Protein AF-A0A1B8AU16-F1 (afdb_monomer_lite)

Sequence (180 aa):
MPPRALPRAVILRHPEFADLFSQSRLRWPGLTEEQTTIVMNYLEEDVYRPERPIVASTSHRQRQELHDAIILHYQGLLHRLPGLRGFCRMEIVNAAVTMPLLTFLWCVNSYVEWVEINNHWFGPILYHRIRMEEPYAVPADIQEFQSIEFLRHYSLVVAVAGILCLAFDDNSHDAGESLD

pLDDT: mean 74.15, std 17.34, range [34.53, 96.25]

Foldseek 3Di:
DPPDQQPVVLCVVVVVQVVQDDPNARNDPPDDSLLSVQVSCCSRPVDRDSDDPDDPDPLVVLLVLLVSLLSQLVVCVVVVPVSSVVVSVVSLLVSLLQPQPVSNCVSCVVPVVSCVVCVVPVVVSNLCCLVVVRVNHNVVNCVVCVVPPCPVCPVVVNVVSVVVSVVVVVVVVVVVPPDD

Secondary structure (DSSP, 8-state):
-----HHHHHHHH-GGGGGGEETTEE--TT--HHHHHHHHHHHHHS---------S-HHHHHHHHHHHHHHHHHHHHHTT-HHHHHHHHHHHHHHHHHS-HHHHHHHHHTTHHHHHHHHHHHHHHHHHHHHHT-TTTHHHHHHHHHTTT-HHHHHHHHHHHHHHHHHHHHHHHHTTS---

Structure (mmCIF, N/CA/C/O backbone):
data_AF-A0A1B8AU16-F1
#
_entry.id   AF-A0A1B8AU16-F1
#
loop_
_atom_site.group_PDB
_atom_site.id
_atom_site.type_symbol
_atom_site.label_atom_id
_atom_site.label_alt_id
_atom_site.label_comp_id
_atom_site.label_asym_id
_atom_site.label_entity_id
_atom_site.label_seq_id
_atom_site.pdbx_PDB_ins_code
_atom_site.Cartn_x
_atom_site.Cartn_y
_atom_site.Cartn_z
_atom_site.occupancy
_atom_site.B_iso_or_equiv
_atom_site.auth_seq_id
_atom_site.auth_comp_id
_atom_site.auth_asym_id
_atom_site.auth_atom_id
_atom_site.pdbx_PDB_model_num
ATOM 1 N N . MET A 1 1 ? -22.225 23.192 7.150 1.00 37.06 1 MET A N 1
ATOM 2 C CA . MET A 1 1 ? -22.355 21.727 7.309 1.00 37.06 1 MET A CA 1
ATOM 3 C C . MET A 1 1 ? -22.230 21.401 8.787 1.00 37.06 1 MET A C 1
ATOM 5 O O . MET A 1 1 ? -21.302 21.922 9.395 1.00 37.06 1 MET A O 1
ATOM 9 N N . PRO A 1 2 ? -23.155 20.636 9.389 1.00 34.53 2 PRO A N 1
ATOM 10 C CA . PRO A 1 2 ? -23.004 20.227 10.779 1.00 34.53 2 PRO A CA 1
ATOM 11 C C . PRO A 1 2 ? -21.822 19.243 10.903 1.00 34.53 2 PRO A C 1
ATOM 13 O O . PRO A 1 2 ? -21.544 18.513 9.948 1.00 34.53 2 PRO A O 1
ATOM 16 N N . PRO A 1 3 ? -21.103 19.229 12.038 1.00 41.72 3 PRO A N 1
ATOM 17 C CA . PRO A 1 3 ? -19.962 18.345 12.243 1.00 41.72 3 PRO A CA 1
ATOM 18 C C . PRO A 1 3 ? -20.423 16.882 12.252 1.00 41.72 3 PRO A C 1
ATOM 20 O O . PRO A 1 3 ? -21.359 16.504 12.957 1.00 41.72 3 PRO A O 1
ATOM 23 N N . ARG A 1 4 ? -19.776 16.071 11.416 1.00 51.62 4 ARG A N 1
ATOM 24 C CA . ARG A 1 4 ? -20.077 14.657 11.171 1.00 51.62 4 ARG A CA 1
ATOM 25 C C . ARG A 1 4 ? -19.871 13.873 12.488 1.00 51.62 4 ARG A C 1
ATOM 27 O O . ARG A 1 4 ? -18.761 13.805 13.008 1.00 51.62 4 ARG A O 1
ATOM 34 N N . ALA A 1 5 ? -20.947 13.326 13.064 1.00 57.72 5 ALA A N 1
ATOM 35 C CA . ALA A 1 5 ? -20.972 12.624 14.360 1.00 57.72 5 ALA A CA 1
ATOM 36 C C . ALA A 1 5 ? -20.415 11.183 14.282 1.00 57.72 5 ALA A C 1
ATOM 38 O O . ALA A 1 5 ? -21.067 10.218 14.675 1.00 57.72 5 ALA A O 1
ATOM 39 N N . LEU A 1 6 ? -19.220 11.033 13.719 1.00 61.25 6 LEU A N 1
ATOM 40 C CA . LEU A 1 6 ? -18.712 9.773 13.171 1.00 61.25 6 LEU A CA 1
ATOM 41 C C . LEU A 1 6 ? -18.099 8.749 14.156 1.00 61.25 6 LEU A C 1
ATOM 43 O O . LEU A 1 6 ? -18.329 7.554 13.976 1.00 61.25 6 LEU A O 1
ATOM 47 N N . PRO A 1 7 ? -17.419 9.131 15.249 1.00 70.50 7 PRO A N 1
ATOM 48 C CA . PRO A 1 7 ? -16.684 8.162 16.075 1.00 70.50 7 PRO A CA 1
ATOM 49 C C . PRO A 1 7 ? -17.567 7.144 16.799 1.00 70.50 7 PRO A C 1
ATOM 51 O O . PRO A 1 7 ? -17.223 5.972 16.894 1.00 70.50 7 PRO A O 1
ATOM 54 N N . ARG A 1 8 ? -18.743 7.561 17.291 1.00 72.88 8 ARG A N 1
ATOM 55 C CA . ARG A 1 8 ? -19.632 6.662 18.049 1.00 72.88 8 ARG A CA 1
ATOM 56 C C . ARG A 1 8 ? -20.203 5.538 17.188 1.00 72.88 8 ARG A C 1
ATOM 58 O O . ARG A 1 8 ? -20.319 4.419 17.670 1.00 72.88 8 ARG A O 1
ATOM 65 N N . ALA A 1 9 ? -20.561 5.826 15.938 1.00 79.94 9 ALA A N 1
ATOM 66 C CA . ALA A 1 9 ? -21.116 4.819 15.038 1.00 79.94 9 ALA A CA 1
ATOM 67 C C . ALA A 1 9 ? -20.068 3.767 14.649 1.00 79.94 9 ALA A C 1
ATOM 69 O O . ALA A 1 9 ? -20.413 2.593 14.547 1.00 79.94 9 ALA A O 1
ATOM 70 N N . VAL A 1 10 ? -18.807 4.177 14.478 1.00 82.69 10 VAL A N 1
ATOM 71 C CA . VAL A 1 10 ? -17.690 3.261 14.213 1.00 82.69 10 VAL A CA 1
ATOM 72 C C . VAL A 1 10 ? -17.411 2.382 15.427 1.00 82.69 10 VAL A C 1
ATOM 74 O O . VAL A 1 10 ? -17.364 1.170 15.276 1.00 82.69 10 VAL A O 1
ATOM 77 N N . ILE A 1 11 ? -17.336 2.956 16.634 1.00 83.75 11 ILE A N 1
ATOM 78 C CA . ILE A 1 11 ? -17.113 2.188 17.875 1.00 83.75 11 ILE A CA 1
ATOM 79 C C . ILE A 1 11 ? -18.215 1.145 18.102 1.00 83.75 11 ILE A C 1
ATOM 81 O O . ILE A 1 11 ? -17.931 0.040 18.546 1.00 83.75 11 ILE A O 1
ATOM 85 N N . LEU A 1 12 ? -19.475 1.463 17.787 1.00 83.81 12 LEU A N 1
ATOM 86 C CA . LEU A 1 12 ? -20.570 0.493 17.912 1.00 83.81 12 LEU A CA 1
ATOM 87 C C . LEU A 1 12 ? -20.428 -0.698 16.952 1.00 83.81 12 LEU A C 1
ATOM 89 O O . LEU A 1 12 ? -20.877 -1.790 17.288 1.00 83.81 12 LEU A O 1
ATOM 93 N N . ARG A 1 13 ? -19.837 -0.492 15.769 1.00 84.81 13 ARG A N 1
ATOM 94 C CA . ARG A 1 13 ? -19.585 -1.557 14.783 1.00 84.81 13 ARG A CA 1
ATOM 95 C C . ARG A 1 13 ? -18.276 -2.303 15.043 1.00 84.81 13 ARG A C 1
ATOM 97 O O . ARG A 1 13 ? -18.204 -3.490 14.752 1.00 84.81 13 ARG A O 1
ATOM 104 N N . HIS A 1 14 ? -17.289 -1.604 15.595 1.00 85.69 14 HIS A N 1
ATOM 105 C CA . HIS A 1 14 ? -15.932 -2.080 15.851 1.00 85.69 14 HIS A CA 1
ATOM 106 C C . HIS A 1 14 ? -15.515 -1.787 17.301 1.00 85.69 14 HIS A C 1
ATOM 108 O O . HIS A 1 14 ? -14.647 -0.936 17.546 1.00 85.69 14 HIS A O 1
ATOM 114 N N . PRO A 1 15 ? -16.156 -2.434 18.291 1.00 86.06 15 PRO A N 1
ATOM 115 C CA . PRO A 1 15 ? -15.871 -2.194 19.704 1.00 86.06 15 PRO A CA 1
ATOM 116 C C . PRO A 1 15 ? -14.420 -2.522 20.079 1.00 86.06 15 PRO A C 1
ATOM 118 O O . PRO A 1 15 ? -13.882 -1.926 21.008 1.00 86.06 15 PRO A O 1
ATOM 121 N N . GLU A 1 16 ? -13.761 -3.411 19.335 1.00 88.25 16 GLU A N 1
ATOM 122 C CA . GLU A 1 16 ? -12.352 -3.773 19.497 1.00 88.25 16 GLU A CA 1
ATOM 123 C C . GLU A 1 16 ? -11.381 -2.596 19.320 1.00 88.25 16 GLU A C 1
ATOM 125 O O . GLU A 1 16 ? -10.260 -2.649 19.822 1.00 88.25 16 GLU A O 1
ATOM 130 N N . PHE A 1 17 ? -11.801 -1.520 18.648 1.00 88.44 17 PHE A N 1
ATOM 131 C CA . PHE A 1 17 ? -10.987 -0.319 18.456 1.00 88.44 17 PHE A CA 1
ATOM 132 C C . PHE A 1 17 ? -11.400 0.838 19.366 1.00 88.44 17 PHE A C 1
ATOM 134 O O . PHE A 1 17 ? -10.869 1.934 19.207 1.00 88.44 17 PHE A O 1
ATOM 141 N N . ALA A 1 18 ? -12.318 0.630 20.318 1.00 85.38 18 ALA A N 1
ATOM 142 C CA . ALA A 1 18 ? -12.842 1.693 21.178 1.00 85.38 18 ALA A CA 1
ATOM 143 C C . ALA A 1 18 ? -11.734 2.500 21.879 1.00 85.38 18 ALA A C 1
ATOM 145 O O . ALA A 1 18 ? -11.802 3.728 21.909 1.00 85.38 18 ALA A O 1
ATOM 146 N N . ASP A 1 19 ? -10.685 1.825 22.353 1.00 87.56 19 ASP A N 1
ATOM 147 C CA . ASP A 1 19 ? -9.558 2.450 23.059 1.00 87.56 19 ASP A CA 1
ATOM 148 C C . ASP A 1 19 ? -8.689 3.339 22.155 1.00 87.56 19 ASP A C 1
ATOM 150 O O . ASP A 1 19 ? -7.974 4.220 22.636 1.00 87.56 19 ASP A O 1
ATOM 154 N N . LEU A 1 20 ? -8.775 3.153 20.835 1.00 87.06 20 LEU A N 1
ATOM 155 C CA . LEU A 1 20 ? -8.097 3.998 19.854 1.00 87.06 20 LEU A CA 1
ATOM 156 C C . LEU A 1 20 ? -8.856 5.309 19.613 1.00 87.06 20 LEU A C 1
ATOM 158 O O . LEU A 1 20 ? -8.306 6.236 19.021 1.00 87.06 20 LEU A O 1
ATOM 162 N N . PHE A 1 21 ? -10.104 5.431 20.072 1.00 84.38 21 PHE A N 1
ATOM 163 C CA . PHE A 1 21 ? -10.887 6.652 19.918 1.00 84.38 21 PHE A CA 1
ATOM 164 C C . PHE A 1 21 ? -10.754 7.562 21.137 1.00 84.38 21 PHE A C 1
ATOM 166 O O . PHE A 1 21 ? -11.224 7.269 22.232 1.00 84.38 21 PHE A O 1
ATOM 173 N N . SER A 1 22 ? -10.188 8.749 20.923 1.00 81.06 22 SER A N 1
ATOM 174 C CA . SER A 1 22 ? -10.081 9.788 21.947 1.00 81.06 22 SER A CA 1
ATOM 175 C C . SER A 1 22 ? -10.524 11.130 21.385 1.00 81.06 22 SER A C 1
ATOM 177 O O . SER A 1 22 ? -10.128 11.514 20.285 1.00 81.06 22 SER A O 1
ATOM 179 N N . GLN A 1 23 ? -11.358 11.855 22.138 1.00 77.38 23 GLN A N 1
ATOM 180 C CA 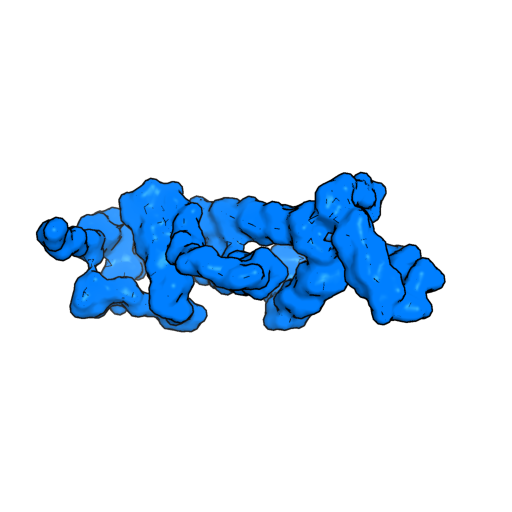. GLN A 1 23 ? -11.849 13.189 21.759 1.00 77.38 23 GLN A CA 1
ATOM 181 C C . GLN A 1 23 ? -12.471 13.226 20.352 1.00 77.38 23 GLN A C 1
ATOM 183 O O . GLN A 1 23 ? -12.238 14.153 19.578 1.00 77.38 23 GLN A O 1
ATOM 188 N N . SER A 1 24 ? -13.259 12.202 20.012 1.00 72.38 24 SER A N 1
ATOM 189 C CA . SER A 1 24 ? -13.898 12.074 18.699 1.00 72.38 24 SER A CA 1
ATOM 190 C C . SER A 1 24 ? -12.925 11.949 17.515 1.00 72.38 24 SER A C 1
ATOM 192 O O . SER A 1 24 ? -13.284 12.275 16.386 1.00 72.38 24 SE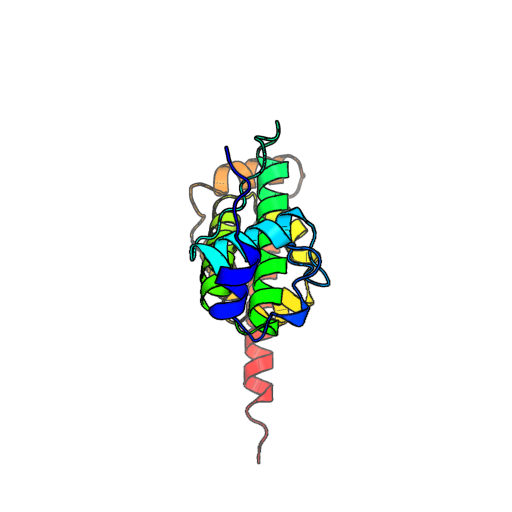R A O 1
ATOM 194 N N . ARG A 1 25 ? -11.702 11.468 17.752 1.00 75.94 25 ARG A N 1
ATOM 195 C CA . ARG A 1 25 ? -10.714 11.160 16.713 1.00 75.94 25 ARG A CA 1
ATOM 196 C C . ARG A 1 25 ? -10.179 9.753 16.915 1.00 75.94 25 ARG A C 1
ATOM 198 O O . ARG A 1 25 ? -9.965 9.342 18.055 1.00 75.94 25 ARG A O 1
ATOM 205 N N . LEU A 1 26 ? -9.936 9.047 15.817 1.00 82.44 26 LEU A N 1
ATOM 206 C CA . LEU A 1 26 ? -9.132 7.835 15.853 1.00 82.44 26 LEU A CA 1
ATOM 207 C C . LEU A 1 26 ? -7.672 8.238 16.052 1.00 82.44 26 LEU A C 1
ATOM 209 O O . LEU A 1 26 ? -7.168 9.132 15.378 1.00 82.44 26 LEU A O 1
ATOM 213 N N . ARG A 1 27 ? -7.013 7.617 17.021 1.00 85.81 27 ARG A N 1
ATOM 214 C CA . ARG A 1 27 ? -5.585 7.739 17.293 1.00 85.81 27 ARG A CA 1
ATOM 215 C C . ARG A 1 27 ? -4.990 6.354 17.132 1.00 85.81 27 ARG A C 1
ATOM 217 O O . ARG A 1 27 ? -5.003 5.563 18.069 1.00 85.81 27 ARG A O 1
ATOM 224 N N . TRP A 1 28 ? -4.512 6.061 15.929 1.00 88.75 28 TRP A N 1
ATOM 225 C CA . TRP A 1 28 ? -3.930 4.766 15.608 1.00 88.75 28 TRP A CA 1
ATOM 226 C C . TRP A 1 28 ? -2.406 4.822 15.776 1.00 88.75 28 TRP A C 1
ATOM 228 O O . TRP A 1 28 ? -1.743 5.557 15.038 1.00 88.75 28 TRP A O 1
ATOM 238 N N . PRO A 1 29 ? -1.820 4.102 16.749 1.00 87.00 29 PRO A N 1
ATOM 239 C CA . PRO A 1 29 ? -0.378 4.117 16.957 1.00 87.00 29 PRO A CA 1
ATOM 240 C C . PRO A 1 29 ? 0.377 3.687 15.695 1.00 87.00 29 PRO A C 1
ATOM 242 O O . PRO A 1 29 ? 0.040 2.685 15.070 1.00 87.00 29 PRO A O 1
ATOM 245 N N . GLY A 1 30 ? 1.410 4.445 15.328 1.00 85.12 30 GLY A N 1
ATOM 246 C CA . GLY A 1 30 ? 2.232 4.149 14.151 1.00 85.12 30 GLY A CA 1
ATOM 247 C C . GLY A 1 30 ? 1.651 4.618 12.813 1.00 85.12 30 GLY A C 1
ATOM 248 O O . GLY A 1 30 ? 2.273 4.347 11.791 1.00 85.12 30 GLY A O 1
ATOM 249 N N . LEU A 1 31 ? 0.517 5.329 12.806 1.00 91.62 31 LEU A N 1
ATOM 250 C CA . LEU A 1 31 ? -0.034 5.974 11.611 1.00 91.62 31 LEU A CA 1
ATOM 251 C C . LEU A 1 31 ? 0.037 7.500 11.699 1.00 91.62 31 LEU A C 1
ATOM 253 O O . LEU A 1 31 ? -0.111 8.086 12.774 1.00 91.62 31 LEU A O 1
ATOM 257 N N . THR A 1 32 ? 0.210 8.154 10.549 1.00 90.62 32 THR A N 1
ATOM 258 C CA . THR A 1 32 ? 0.006 9.607 10.438 1.00 90.62 32 THR A CA 1
ATOM 259 C C . THR A 1 32 ? -1.484 9.962 10.522 1.00 90.62 32 THR A C 1
ATOM 261 O O . THR A 1 32 ? -2.356 9.090 10.444 1.00 90.62 32 THR A O 1
ATOM 264 N N . GLU A 1 33 ? -1.810 11.249 10.666 1.00 86.50 33 GLU A N 1
ATOM 265 C CA . GLU A 1 33 ? -3.206 11.714 10.665 1.00 86.50 33 GLU A CA 1
ATOM 266 C C . GLU A 1 33 ? -3.903 11.390 9.334 1.00 86.50 33 GLU A C 1
ATOM 268 O O . GLU A 1 33 ? -5.054 10.946 9.309 1.00 86.50 33 GLU A O 1
ATOM 273 N N . GLU A 1 34 ? -3.186 11.516 8.219 1.00 87.25 34 GLU A N 1
ATOM 274 C CA . GLU A 1 34 ? -3.721 11.182 6.907 1.00 87.25 34 GLU A CA 1
ATOM 275 C C . GLU A 1 34 ? -3.946 9.675 6.751 1.00 87.25 34 GLU A C 1
ATOM 277 O O . GLU A 1 34 ? -4.999 9.262 6.278 1.00 87.25 34 GLU A O 1
ATOM 282 N N . GLN A 1 35 ? -2.998 8.835 7.176 1.00 91.75 35 GLN A N 1
ATOM 283 C CA . GLN A 1 35 ? -3.168 7.376 7.151 1.00 91.75 35 GLN A CA 1
ATOM 284 C C . GLN A 1 35 ? -4.322 6.928 8.052 1.00 91.75 35 GLN A C 1
ATOM 286 O O . GLN A 1 35 ? -5.127 6.078 7.675 1.00 91.75 35 GLN A O 1
ATOM 291 N N . THR A 1 36 ? -4.458 7.561 9.216 1.00 90.62 36 THR A N 1
ATOM 292 C CA . THR A 1 36 ? -5.573 7.321 10.135 1.00 90.62 36 THR A CA 1
ATOM 293 C C . THR A 1 36 ? -6.913 7.695 9.499 1.00 90.62 36 THR A C 1
ATOM 295 O O . THR A 1 36 ? -7.907 7.001 9.699 1.00 90.62 36 THR A O 1
ATOM 298 N N . THR A 1 37 ? -6.945 8.748 8.681 1.00 88.00 37 THR A N 1
ATOM 299 C CA . THR A 1 37 ? -8.142 9.136 7.921 1.00 88.00 37 THR A CA 1
ATOM 300 C C . THR A 1 37 ? -8.531 8.065 6.899 1.00 88.00 37 THR A C 1
ATOM 302 O O . THR A 1 37 ? -9.714 7.771 6.749 1.00 88.00 37 THR A O 1
ATOM 305 N N . ILE A 1 38 ? -7.558 7.413 6.251 1.00 90.75 38 ILE A N 1
ATOM 306 C CA . ILE A 1 38 ? -7.824 6.291 5.335 1.00 90.75 38 ILE A CA 1
ATOM 307 C C . ILE A 1 38 ? -8.461 5.118 6.092 1.00 90.75 38 ILE A C 1
ATOM 309 O O . ILE A 1 38 ? -9.462 4.564 5.638 1.00 90.75 38 ILE A O 1
ATOM 313 N N . VAL A 1 39 ? -7.931 4.776 7.272 1.00 91.50 39 VAL A N 1
ATOM 314 C CA . VAL A 1 39 ? -8.517 3.734 8.133 1.00 91.50 39 VAL A CA 1
ATOM 315 C C . VAL A 1 39 ? -9.935 4.110 8.563 1.00 91.50 39 VAL A C 1
ATOM 317 O O . VAL A 1 39 ? -10.824 3.267 8.511 1.00 91.50 39 VAL A O 1
ATOM 320 N N . MET A 1 40 ? -10.178 5.371 8.928 1.00 88.62 40 MET A N 1
ATOM 321 C CA . MET A 1 40 ? -11.522 5.848 9.267 1.00 88.62 40 MET A CA 1
ATOM 322 C C . MET A 1 40 ? -12.502 5.707 8.104 1.00 88.62 40 MET A C 1
ATOM 324 O O . MET A 1 40 ? -13.590 5.175 8.303 1.00 88.62 40 MET A O 1
ATOM 328 N N . ASN A 1 41 ? -12.112 6.116 6.895 1.00 89.06 41 ASN A N 1
ATOM 329 C CA . ASN A 1 41 ? -12.946 5.969 5.700 1.00 89.06 41 ASN A CA 1
ATOM 330 C C . ASN A 1 41 ? -13.318 4.499 5.453 1.00 89.06 41 ASN A C 1
ATOM 332 O O . ASN A 1 41 ? -14.472 4.194 5.151 1.00 89.06 41 ASN A O 1
ATOM 336 N N . TYR A 1 42 ? -12.367 3.585 5.653 1.00 91.75 42 TYR A N 1
ATOM 337 C CA . TYR A 1 42 ? -12.619 2.150 5.568 1.00 91.75 42 TYR A CA 1
ATOM 338 C C . TYR A 1 42 ? -13.587 1.664 6.661 1.00 91.75 42 TYR A C 1
ATOM 340 O O . TYR A 1 42 ? -14.574 1.009 6.348 1.00 91.75 42 TYR A O 1
ATOM 348 N N . LEU A 1 43 ? -13.368 2.014 7.931 1.00 90.19 43 LEU A N 1
ATOM 349 C CA . LEU A 1 43 ? -14.235 1.572 9.035 1.00 90.19 43 LEU A CA 1
ATOM 350 C C . LEU A 1 43 ? -15.661 2.155 8.954 1.00 90.19 43 LEU A C 1
ATOM 352 O O . LEU A 1 43 ? -16.616 1.569 9.467 1.00 90.19 43 LEU A O 1
ATOM 356 N N . GLU A 1 44 ? -15.822 3.324 8.338 1.00 87.94 44 GLU A N 1
ATOM 357 C CA . GLU A 1 44 ? -17.119 3.988 8.193 1.00 87.94 44 GLU A CA 1
ATOM 358 C C . GLU A 1 44 ? -17.910 3.509 6.978 1.00 87.94 44 GLU A C 1
ATOM 360 O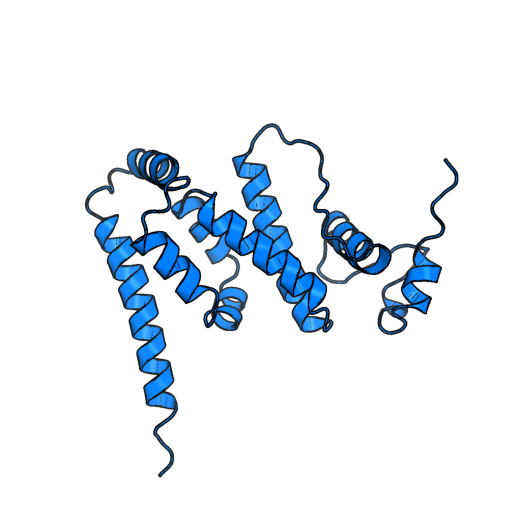 O . GLU A 1 44 ? -19.111 3.224 7.098 1.00 87.94 44 GLU A O 1
ATOM 365 N N . GLU A 1 45 ? -17.242 3.482 5.822 1.00 87.06 45 GLU A N 1
ATOM 366 C CA . GLU A 1 45 ? -17.854 3.388 4.495 1.00 87.06 45 GLU A CA 1
ATOM 367 C C . GLU A 1 45 ? -17.427 2.123 3.726 1.00 87.06 45 GLU A C 1
ATOM 369 O O . GLU A 1 45 ? -17.969 1.881 2.653 1.00 87.06 45 GLU A O 1
ATOM 374 N N . ASP A 1 46 ? -16.497 1.317 4.255 1.00 87.94 46 ASP A N 1
ATOM 375 C CA . ASP A 1 46 ? -15.856 0.183 3.562 1.00 87.94 46 ASP A CA 1
ATOM 376 C C . ASP A 1 46 ? -15.161 0.604 2.253 1.00 87.94 46 ASP A C 1
ATOM 378 O O . ASP A 1 46 ? -15.168 -0.098 1.242 1.00 87.94 46 ASP A O 1
ATOM 382 N N . VAL A 1 47 ? -14.563 1.803 2.255 1.00 86.69 47 VAL A N 1
ATOM 383 C CA . VAL A 1 47 ? -13.860 2.360 1.092 1.00 86.69 47 VAL A CA 1
ATOM 384 C C . VAL A 1 47 ? -12.435 2.756 1.449 1.00 86.69 47 VAL A C 1
ATOM 386 O O . VAL A 1 47 ? -12.191 3.481 2.412 1.00 86.69 47 VAL A O 1
ATOM 389 N N . TYR A 1 48 ? -11.489 2.360 0.598 1.00 86.75 48 TYR A N 1
ATOM 390 C CA . TYR A 1 48 ? -10.140 2.911 0.600 1.00 86.75 48 TYR A CA 1
ATOM 391 C C . TYR A 1 48 ? -10.110 4.224 -0.191 1.00 86.75 48 TYR A C 1
ATOM 393 O O . TYR A 1 48 ? -10.239 4.231 -1.415 1.00 86.75 48 TYR A O 1
ATOM 401 N N . ARG A 1 49 ? -9.966 5.352 0.512 1.00 85.44 49 ARG A N 1
ATOM 402 C CA . ARG A 1 49 ? -9.802 6.675 -0.108 1.00 85.44 49 ARG A CA 1
ATOM 403 C C . ARG A 1 49 ? -8.521 7.332 0.391 1.00 85.44 49 ARG A C 1
ATOM 405 O O . ARG A 1 49 ? -8.535 7.867 1.499 1.00 85.44 49 ARG A O 1
ATOM 412 N N . PRO A 1 50 ? -7.449 7.363 -0.417 1.00 70.94 50 PRO A N 1
ATOM 413 C CA . PRO A 1 50 ? -6.207 8.043 -0.067 1.00 70.94 50 PRO A CA 1
ATOM 414 C C . PRO A 1 50 ? -6.292 9.564 -0.283 1.00 70.94 50 PRO A C 1
ATOM 416 O O . PRO A 1 50 ? -5.252 10.195 -0.427 1.00 70.94 50 PRO A O 1
ATOM 419 N N . GLU A 1 51 ? -7.503 10.144 -0.366 1.00 64.88 51 GLU A N 1
ATOM 420 C CA . GLU A 1 51 ? -7.778 11.523 -0.797 1.00 64.88 51 GLU A CA 1
ATOM 421 C C . GLU A 1 51 ? -6.794 12.527 -0.185 1.00 64.88 51 GLU A C 1
ATOM 423 O O . GLU A 1 51 ? -6.907 12.945 0.967 1.00 64.88 51 GLU A O 1
ATOM 428 N N . ARG A 1 52 ? -5.814 12.927 -0.996 1.00 63.84 52 ARG A N 1
ATOM 429 C CA . ARG A 1 52 ? -4.865 13.992 -0.692 1.00 63.84 52 ARG A CA 1
ATOM 430 C C . ARG A 1 52 ? -4.874 15.006 -1.835 1.00 63.84 52 ARG A C 1
ATOM 432 O O . ARG A 1 52 ? -5.126 14.630 -2.985 1.00 63.84 52 ARG A O 1
ATOM 439 N N . PRO A 1 53 ? -4.643 16.296 -1.533 1.00 59.00 53 PRO A N 1
ATOM 440 C CA . PRO A 1 53 ? -4.652 17.346 -2.539 1.00 59.00 53 PRO A CA 1
ATOM 441 C C . PRO A 1 53 ? -3.673 17.035 -3.675 1.00 59.00 53 PRO A C 1
ATOM 443 O O . PRO A 1 53 ? -2.617 16.442 -3.461 1.00 59.00 53 PRO A O 1
ATOM 446 N N . ILE A 1 54 ? -4.039 17.438 -4.894 1.00 59.78 54 ILE A N 1
ATOM 447 C CA . ILE A 1 54 ? -3.244 17.206 -6.103 1.00 59.78 54 ILE A CA 1
ATOM 448 C C . ILE A 1 54 ? -1.872 17.871 -5.926 1.00 59.78 54 ILE A C 1
ATOM 450 O O . ILE A 1 54 ? -1.757 19.096 -5.939 1.00 59.78 54 ILE A O 1
ATOM 454 N N . VAL A 1 55 ? -0.830 17.057 -5.751 1.00 60.22 55 VAL A N 1
ATOM 455 C CA . VAL A 1 55 ? 0.564 17.514 -5.710 1.00 60.22 55 VAL A CA 1
ATOM 456 C C . VAL A 1 55 ? 1.058 17.724 -7.143 1.00 60.22 55 VAL A C 1
ATOM 458 O O . VAL A 1 55 ? 0.702 16.968 -8.045 1.00 60.22 55 VAL A O 1
ATOM 461 N N . ALA A 1 56 ? 1.914 18.725 -7.357 1.00 58.38 56 ALA A N 1
ATOM 462 C CA . ALA A 1 56 ? 2.448 19.083 -8.675 1.00 58.38 56 ALA A CA 1
ATOM 463 C C . ALA A 1 56 ? 3.271 17.971 -9.368 1.00 58.38 56 ALA A C 1
ATOM 465 O O . ALA A 1 56 ? 3.504 18.052 -10.571 1.00 58.38 56 ALA A O 1
ATOM 466 N N . SER A 1 57 ? 3.714 16.938 -8.637 1.00 75.25 57 SER A N 1
ATOM 467 C CA . SER A 1 57 ? 4.481 15.807 -9.178 1.00 75.25 57 SER A CA 1
ATOM 468 C C . SER A 1 57 ? 3.723 14.490 -9.013 1.00 75.25 57 SER A C 1
ATOM 470 O O . SER A 1 57 ? 3.477 14.039 -7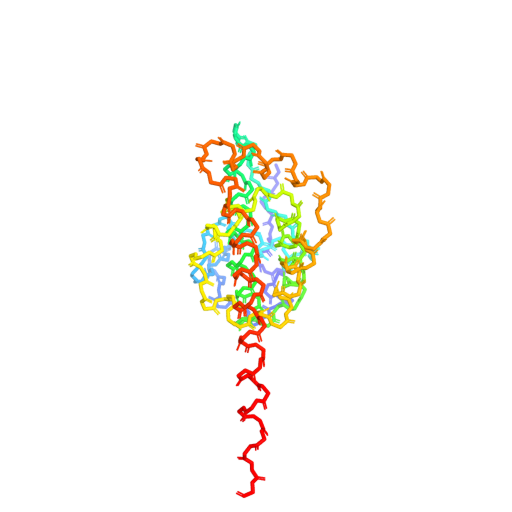.891 1.00 75.25 57 SER A O 1
ATOM 472 N N . THR A 1 58 ? 3.419 13.840 -10.139 1.00 75.81 58 THR A N 1
ATOM 473 C CA . THR A 1 58 ? 2.824 12.494 -10.197 1.00 75.81 58 THR A CA 1
ATOM 474 C C . THR A 1 58 ? 3.712 11.446 -9.525 1.00 75.81 58 THR A C 1
ATOM 476 O O . THR A 1 58 ? 3.212 10.630 -8.759 1.00 75.81 58 THR A O 1
ATOM 479 N N . SER A 1 59 ? 5.033 11.528 -9.719 1.00 77.12 59 SER A N 1
ATOM 480 C CA . SER A 1 59 ? 6.001 10.609 -9.105 1.00 77.12 59 SER A CA 1
ATOM 481 C C . SER A 1 59 ? 6.006 10.709 -7.576 1.00 77.12 59 SER A C 1
ATOM 483 O O . SER A 1 59 ? 5.946 9.691 -6.889 1.00 77.12 59 SER A O 1
ATOM 485 N N . HIS A 1 60 ? 6.015 11.925 -7.014 1.00 82.12 60 HIS A N 1
ATOM 486 C CA . HIS A 1 60 ? 5.950 12.094 -5.557 1.00 82.12 60 HIS A CA 1
ATOM 487 C C . HIS A 1 60 ? 4.662 11.498 -4.984 1.00 82.12 60 HIS A C 1
ATOM 489 O O . HIS A 1 60 ? 4.696 10.814 -3.962 1.00 82.12 60 HIS A O 1
ATOM 495 N N . ARG A 1 61 ? 3.537 11.739 -5.663 1.00 83.94 61 ARG A N 1
ATOM 496 C CA . ARG A 1 61 ? 2.236 11.207 -5.271 1.00 83.94 61 ARG A CA 1
ATOM 497 C C . ARG A 1 61 ? 2.224 9.675 -5.276 1.00 83.94 61 ARG A C 1
ATOM 499 O O . ARG A 1 61 ? 1.875 9.098 -4.256 1.00 83.94 61 ARG A O 1
ATOM 506 N N . GLN A 1 62 ? 2.679 9.033 -6.353 1.00 86.25 62 GLN A N 1
ATOM 507 C CA . GLN A 1 62 ? 2.726 7.567 -6.450 1.00 86.25 62 GLN A CA 1
ATOM 508 C C . GLN A 1 62 ? 3.600 6.934 -5.359 1.00 86.25 62 GLN A C 1
ATOM 510 O O . GLN A 1 62 ? 3.203 5.951 -4.741 1.00 86.25 62 GLN A O 1
ATOM 515 N N . ARG A 1 63 ? 4.772 7.519 -5.064 1.00 88.25 63 ARG A N 1
ATOM 516 C CA . ARG A 1 63 ? 5.639 7.031 -3.975 1.00 88.25 63 ARG A CA 1
ATOM 517 C C . ARG A 1 63 ? 4.947 7.091 -2.617 1.00 88.25 63 ARG A C 1
ATOM 519 O O . ARG A 1 63 ? 5.107 6.192 -1.799 1.00 88.25 63 ARG A O 1
ATOM 526 N N . GLN A 1 64 ? 4.198 8.160 -2.379 1.00 89.38 64 GLN A N 1
ATOM 527 C CA . GLN A 1 64 ? 3.479 8.362 -1.132 1.00 89.38 64 GLN A CA 1
ATOM 528 C C . GLN A 1 64 ? 2.257 7.435 -1.019 1.00 89.38 64 GLN A C 1
ATOM 530 O O . GLN A 1 64 ? 2.043 6.852 0.037 1.00 89.38 64 GLN A O 1
ATOM 535 N N . GLU A 1 65 ? 1.509 7.234 -2.107 1.00 90.00 65 GLU A N 1
ATOM 536 C CA . GLU A 1 65 ? 0.403 6.266 -2.169 1.00 90.00 65 GLU A CA 1
ATOM 537 C C . GLU A 1 65 ? 0.902 4.831 -1.923 1.00 90.00 65 GLU A C 1
ATOM 539 O O . GLU A 1 65 ? 0.303 4.101 -1.134 1.00 90.00 65 GLU A O 1
ATOM 544 N N . LEU A 1 66 ? 2.047 4.452 -2.508 1.00 92.44 66 LEU A N 1
ATOM 545 C CA . LEU A 1 66 ? 2.698 3.166 -2.243 1.00 92.44 66 LEU A CA 1
ATOM 546 C C . LEU A 1 66 ? 3.137 3.037 -0.776 1.00 92.44 66 LEU A C 1
ATOM 548 O O . LEU A 1 66 ? 2.914 1.997 -0.157 1.00 92.44 66 LEU A O 1
ATOM 552 N N . HIS A 1 67 ? 3.730 4.091 -0.207 1.00 93.62 67 HIS A N 1
ATOM 553 C CA . HIS A 1 67 ? 4.107 4.130 1.206 1.00 93.62 67 HIS A CA 1
ATOM 554 C C . HIS A 1 67 ? 2.903 3.878 2.124 1.00 93.62 67 HIS A C 1
ATOM 556 O O . HIS A 1 67 ? 2.960 3.005 2.993 1.00 93.62 67 HIS A O 1
ATOM 562 N N . ASP A 1 68 ? 1.805 4.606 1.909 1.00 94.06 68 ASP A N 1
ATOM 563 C CA . ASP A 1 68 ? 0.589 4.446 2.704 1.00 94.06 68 ASP A CA 1
ATOM 564 C C . ASP A 1 68 ? 0.014 3.037 2.556 1.00 94.06 68 ASP A C 1
ATOM 566 O O . ASP A 1 68 ? -0.322 2.412 3.559 1.00 94.06 68 ASP A O 1
ATOM 570 N N . ALA A 1 69 ? -0.045 2.503 1.333 1.00 95.06 69 ALA A N 1
ATOM 571 C CA . ALA A 1 69 ? -0.577 1.170 1.083 1.00 95.06 69 ALA A CA 1
ATOM 572 C C . ALA A 1 69 ? 0.230 0.076 1.803 1.00 95.06 69 ALA A C 1
ATOM 574 O O . ALA A 1 69 ? -0.360 -0.828 2.393 1.00 95.06 69 ALA A O 1
ATOM 575 N N . ILE A 1 70 ? 1.566 0.160 1.826 1.00 94.69 70 ILE A N 1
ATOM 576 C CA . ILE A 1 70 ? 2.418 -0.805 2.543 1.00 94.69 70 ILE A CA 1
ATOM 577 C C . ILE A 1 70 ? 2.175 -0.734 4.058 1.00 94.69 70 ILE A C 1
ATOM 579 O O . ILE A 1 70 ? 1.927 -1.766 4.694 1.00 94.69 70 ILE A O 1
ATOM 583 N N . ILE A 1 71 ? 2.197 0.475 4.631 1.00 95.69 71 ILE A N 1
ATOM 584 C CA . ILE A 1 71 ? 1.990 0.694 6.070 1.00 95.69 71 ILE A CA 1
ATOM 585 C C . ILE A 1 71 ? 0.587 0.244 6.496 1.00 95.69 71 ILE A C 1
ATOM 587 O O . ILE A 1 71 ? 0.436 -0.490 7.474 1.00 95.69 71 ILE A O 1
ATOM 591 N N . LEU A 1 72 ? -0.447 0.620 5.742 1.00 95.88 72 LEU A N 1
ATOM 592 C CA . LEU A 1 72 ? -1.833 0.254 6.030 1.00 95.88 72 LEU A CA 1
ATOM 593 C C . LEU A 1 72 ? -2.102 -1.236 5.800 1.00 95.88 72 LEU A C 1
ATOM 595 O O . LEU A 1 72 ? -2.864 -1.833 6.561 1.00 95.88 72 LEU A O 1
ATOM 599 N N . HIS A 1 73 ? -1.438 -1.872 4.830 1.00 96.25 73 HIS A N 1
ATOM 600 C CA . HIS A 1 73 ? -1.486 -3.325 4.672 1.00 96.25 73 HIS A CA 1
ATOM 601 C C . HIS A 1 73 ? -0.943 -4.034 5.922 1.00 96.25 73 HIS A C 1
ATOM 603 O O . HIS A 1 73 ? -1.551 -4.994 6.401 1.00 96.25 73 HIS A O 1
ATOM 609 N N . TYR A 1 74 ? 0.173 -3.547 6.478 1.00 94.12 74 TYR A N 1
ATOM 610 C CA . TYR A 1 74 ? 0.742 -4.085 7.714 1.00 94.12 74 TYR A CA 1
ATOM 611 C C . TYR A 1 74 ? -0.182 -3.862 8.921 1.00 94.12 74 TYR A C 1
ATOM 613 O O . TYR A 1 74 ? -0.460 -4.803 9.665 1.00 94.12 74 TYR A O 1
ATOM 621 N N . GLN A 1 75 ? -0.755 -2.664 9.077 1.00 93.44 75 GLN A N 1
ATOM 622 C CA . GLN A 1 75 ? -1.744 -2.403 10.133 1.00 93.44 75 GLN A CA 1
ATOM 623 C C . GLN A 1 75 ? -2.988 -3.285 9.994 1.00 93.44 75 GLN A C 1
ATOM 625 O O . GLN A 1 75 ? -3.486 -3.827 10.981 1.00 93.44 75 GLN A O 1
ATOM 630 N N . GLY A 1 76 ? -3.462 -3.505 8.767 1.00 93.31 76 GLY A N 1
ATOM 631 C CA . GLY A 1 76 ? -4.576 -4.407 8.506 1.00 93.31 76 GLY A CA 1
ATOM 632 C C . GLY A 1 76 ? -4.270 -5.859 8.883 1.00 93.31 76 GLY A C 1
ATOM 633 O O . GLY A 1 76 ? -5.179 -6.591 9.273 1.00 93.31 76 GLY A O 1
ATOM 634 N N . LEU A 1 77 ? -3.006 -6.289 8.817 1.00 91.81 77 LEU A N 1
ATOM 635 C CA . LEU A 1 77 ? -2.579 -7.593 9.330 1.00 91.81 77 LEU A CA 1
ATOM 636 C C . LEU A 1 77 ? -2.635 -7.627 10.862 1.00 91.81 77 LEU A C 1
ATOM 638 O O . LEU A 1 77 ? -3.289 -8.511 11.416 1.00 91.81 77 LEU A O 1
ATOM 642 N N . LEU A 1 78 ? -2.007 -6.654 11.530 1.00 91.94 78 LEU A N 1
ATOM 643 C CA . LEU A 1 78 ? -1.941 -6.586 12.995 1.00 91.94 78 LEU A CA 1
ATOM 644 C C . LEU A 1 78 ? -3.328 -6.523 13.647 1.00 91.94 78 LEU A C 1
ATOM 646 O O . LEU A 1 78 ? -3.584 -7.196 14.644 1.00 91.94 78 LEU A O 1
ATOM 650 N N . HIS A 1 79 ? -4.239 -5.758 13.048 1.00 91.00 79 HIS A N 1
ATOM 651 C CA . HIS A 1 79 ? -5.571 -5.495 13.588 1.00 91.00 79 HIS A CA 1
ATOM 652 C C . HIS A 1 79 ? -6.676 -6.342 12.946 1.00 91.00 79 HIS A C 1
ATOM 654 O O . HIS A 1 79 ? -7.855 -6.087 13.175 1.00 91.00 79 HIS A O 1
ATOM 660 N N . ARG A 1 80 ? -6.309 -7.370 12.164 1.00 92.12 80 ARG A N 1
ATOM 661 C CA . ARG A 1 80 ? -7.241 -8.323 11.534 1.00 92.12 80 ARG A CA 1
ATOM 662 C C . ARG A 1 80 ? -8.335 -7.643 10.695 1.00 92.12 80 ARG A C 1
ATOM 664 O O . ARG A 1 80 ? -9.508 -7.992 10.789 1.00 92.12 80 ARG A O 1
ATOM 671 N N . LEU A 1 81 ? -7.934 -6.712 9.830 1.00 93.00 81 LEU A N 1
ATOM 672 C CA . LEU A 1 81 ? -8.791 -6.004 8.873 1.00 93.00 81 LEU A CA 1
ATOM 673 C C . LEU A 1 81 ? -8.567 -6.540 7.442 1.00 93.00 81 LEU A C 1
ATOM 675 O O . LEU A 1 81 ? -7.851 -5.916 6.654 1.00 93.00 81 LEU A O 1
ATOM 679 N N . PRO A 1 82 ? -9.137 -7.704 7.070 1.00 92.69 82 PRO A N 1
ATOM 680 C CA . PRO A 1 82 ? -8.860 -8.338 5.780 1.00 92.69 82 PRO A CA 1
ATOM 681 C C . PRO A 1 82 ? -9.337 -7.510 4.578 1.00 92.69 82 PRO A C 1
ATOM 683 O O . PRO A 1 82 ? -8.663 -7.518 3.551 1.00 92.69 82 PRO A O 1
ATOM 686 N N . GLY A 1 83 ? -10.440 -6.763 4.707 1.00 92.81 83 GLY A N 1
ATOM 687 C CA . GLY A 1 83 ? -10.928 -5.861 3.655 1.00 92.81 83 GLY A CA 1
ATOM 688 C C . GLY A 1 83 ? -9.923 -4.749 3.349 1.00 92.81 83 GLY A C 1
ATOM 689 O O . GLY A 1 83 ? -9.507 -4.587 2.203 1.00 92.81 83 GLY A O 1
ATOM 690 N N . LEU A 1 84 ? -9.424 -4.074 4.393 1.00 94.50 84 LEU A N 1
ATOM 691 C CA . LEU A 1 84 ? -8.380 -3.051 4.267 1.00 94.50 84 LEU A CA 1
ATOM 692 C C . LEU A 1 84 ? -7.115 -3.615 3.611 1.00 94.50 84 LEU A C 1
ATOM 694 O O . LEU A 1 84 ? -6.546 -2.983 2.721 1.00 94.50 84 LEU A O 1
ATOM 698 N N . ARG A 1 85 ? -6.697 -4.825 4.003 1.00 95.19 85 ARG A N 1
ATOM 699 C CA . ARG A 1 85 ? -5.561 -5.508 3.367 1.00 95.19 85 ARG A CA 1
ATOM 700 C C . ARG A 1 85 ? -5.804 -5.770 1.885 1.00 95.19 85 ARG A C 1
ATOM 702 O O . ARG A 1 85 ? -4.886 -5.588 1.092 1.00 95.19 85 ARG A O 1
ATOM 709 N N . GLY A 1 86 ? -7.017 -6.180 1.518 1.00 94.44 86 GLY A N 1
ATOM 710 C CA . GLY A 1 86 ? -7.419 -6.382 0.128 1.00 94.44 86 GLY A CA 1
ATOM 711 C C . GLY A 1 86 ? -7.257 -5.110 -0.701 1.00 94.44 86 GLY A C 1
ATOM 712 O O . GLY A 1 86 ? -6.586 -5.140 -1.731 1.00 94.44 86 GLY A O 1
ATOM 713 N N . PHE A 1 87 ? -7.781 -3.982 -0.215 1.00 95.06 87 PHE A N 1
ATOM 714 C CA . PHE A 1 87 ? -7.620 -2.691 -0.887 1.00 95.06 87 PHE A CA 1
ATOM 715 C C . PHE A 1 87 ? -6.152 -2.273 -1.009 1.00 95.06 87 PHE A C 1
ATOM 717 O O . PHE A 1 87 ? -5.690 -1.967 -2.105 1.00 95.06 87 PHE A O 1
ATOM 724 N N . CYS A 1 88 ? -5.389 -2.338 0.084 1.00 95.56 88 CYS A N 1
ATOM 725 C CA . CYS A 1 88 ? -3.976 -1.959 0.063 1.00 95.56 88 CYS A CA 1
ATOM 726 C C . CYS A 1 88 ? -3.161 -2.840 -0.894 1.00 95.56 88 CYS A C 1
ATOM 728 O O . CYS A 1 88 ? -2.282 -2.349 -1.596 1.00 95.56 88 CYS A O 1
ATOM 730 N N . ARG A 1 89 ? -3.469 -4.141 -0.969 1.00 94.38 89 ARG A N 1
ATOM 731 C CA . ARG A 1 89 ? -2.830 -5.056 -1.921 1.00 94.38 89 ARG A CA 1
ATOM 732 C C . ARG A 1 89 ? -3.079 -4.624 -3.364 1.00 94.38 89 ARG A C 1
ATOM 734 O O . ARG A 1 89 ? -2.140 -4.643 -4.154 1.00 94.38 89 ARG A O 1
ATOM 741 N N . MET A 1 90 ? -4.307 -4.230 -3.700 1.00 93.06 90 MET A N 1
ATOM 742 C CA . MET A 1 90 ? -4.635 -3.733 -5.039 1.00 93.06 90 MET A CA 1
ATOM 743 C C . MET A 1 90 ? -3.847 -2.468 -5.384 1.00 93.06 90 MET A C 1
ATOM 745 O O . MET A 1 90 ? -3.306 -2.384 -6.483 1.00 93.06 90 MET A O 1
ATOM 749 N N . GLU A 1 91 ? -3.703 -1.534 -4.444 1.00 92.81 91 GLU A N 1
ATOM 750 C CA . GLU A 1 91 ? -2.891 -0.325 -4.644 1.00 92.81 91 GLU A CA 1
ATOM 751 C C . GLU A 1 91 ? -1.405 -0.642 -4.849 1.00 92.81 91 GLU A C 1
ATOM 753 O O . GLU A 1 91 ? -0.763 -0.070 -5.726 1.00 92.81 91 GLU A O 1
ATOM 758 N N . ILE A 1 92 ? -0.855 -1.605 -4.103 1.00 92.94 92 ILE A N 1
ATOM 759 C CA . ILE A 1 92 ? 0.540 -2.041 -4.270 1.00 92.94 92 ILE A CA 1
ATOM 760 C C . ILE A 1 92 ? 0.745 -2.699 -5.638 1.00 92.94 92 ILE A C 1
ATOM 762 O O . ILE A 1 92 ? 1.743 -2.425 -6.302 1.00 92.94 92 ILE A O 1
ATOM 766 N N . VAL A 1 93 ? -0.198 -3.537 -6.085 1.00 90.31 93 VAL A N 1
ATOM 767 C CA . VAL A 1 93 ? -0.164 -4.134 -7.431 1.00 90.31 93 VAL A CA 1
ATOM 768 C C . VAL A 1 93 ? -0.236 -3.041 -8.496 1.00 90.31 93 VAL A C 1
ATOM 770 O O . VAL A 1 93 ? 0.547 -3.054 -9.441 1.00 90.31 93 VAL A O 1
ATOM 773 N N . ASN A 1 94 ? -1.136 -2.070 -8.328 1.00 89.12 94 ASN A N 1
ATOM 774 C CA . ASN A 1 94 ? -1.286 -0.946 -9.245 1.00 89.12 94 ASN A CA 1
ATOM 775 C C . ASN A 1 94 ? 0.003 -0.113 -9.330 1.00 89.12 94 ASN A C 1
ATOM 777 O O . ASN A 1 94 ? 0.482 0.192 -10.421 1.00 89.12 94 ASN A O 1
ATOM 781 N N . ALA A 1 95 ? 0.628 0.193 -8.193 1.00 88.62 95 ALA A N 1
ATOM 782 C CA . ALA A 1 95 ? 1.933 0.844 -8.147 1.00 88.62 95 ALA A CA 1
ATOM 783 C C . ALA A 1 95 ? 3.007 0.001 -8.853 1.00 88.62 95 ALA A C 1
ATOM 785 O O . ALA A 1 95 ? 3.787 0.532 -9.643 1.00 88.62 95 ALA A O 1
ATOM 786 N N . ALA A 1 96 ? 3.006 -1.318 -8.642 1.00 84.75 96 ALA A N 1
ATOM 787 C CA . ALA A 1 96 ? 3.946 -2.223 -9.289 1.00 84.75 96 ALA A CA 1
ATOM 788 C C . ALA A 1 96 ? 3.807 -2.232 -10.816 1.00 84.75 96 ALA A C 1
ATOM 790 O O . ALA A 1 96 ? 4.809 -2.445 -11.479 1.00 84.75 96 ALA A O 1
ATOM 791 N N . VAL A 1 97 ? 2.634 -1.986 -11.401 1.00 84.06 97 VAL A N 1
ATOM 792 C CA . VAL A 1 97 ? 2.467 -1.974 -12.871 1.00 84.06 97 VAL A CA 1
ATOM 793 C C . VAL A 1 97 ? 2.513 -0.577 -13.494 1.00 84.06 97 VAL A C 1
ATOM 795 O O . VAL A 1 97 ? 2.629 -0.458 -14.709 1.00 84.06 97 VAL A O 1
ATOM 798 N N . THR A 1 98 ? 2.445 0.488 -12.688 1.00 84.56 98 THR A N 1
ATOM 799 C CA . THR A 1 98 ? 2.397 1.879 -13.184 1.00 84.56 98 THR A CA 1
ATOM 800 C C . THR A 1 98 ? 3.634 2.711 -12.856 1.00 84.56 98 THR A C 1
ATOM 802 O O . THR A 1 98 ? 3.872 3.723 -13.516 1.00 84.56 98 THR A O 1
ATOM 805 N N . MET A 1 99 ? 4.419 2.337 -11.841 1.00 84.06 99 MET A N 1
ATOM 806 C CA . MET A 1 99 ? 5.635 3.061 -11.465 1.00 84.06 99 MET A CA 1
ATOM 807 C C . MET A 1 99 ? 6.865 2.530 -12.205 1.00 84.06 99 MET A C 1
ATOM 809 O O . MET A 1 99 ? 6.989 1.310 -12.361 1.00 84.06 99 MET A O 1
ATOM 813 N N . PRO A 1 100 ? 7.833 3.403 -12.543 1.00 80.38 100 PRO A N 1
ATOM 814 C CA . PRO A 1 100 ? 9.142 2.973 -13.018 1.00 80.38 100 PRO A CA 1
ATOM 815 C C . PRO A 1 100 ? 9.797 1.959 -12.066 1.00 80.38 100 PRO A C 1
ATOM 817 O O . PRO A 1 100 ? 9.684 2.095 -10.844 1.00 80.38 100 PRO A O 1
ATOM 820 N N . LEU A 1 101 ? 10.426 0.914 -12.603 1.00 76.19 101 LEU A N 1
ATOM 821 C CA . LEU A 1 101 ? 10.877 -0.257 -11.850 1.00 76.19 101 LEU A CA 1
ATOM 822 C C . LEU A 1 101 ? 11.908 0.113 -10.786 1.00 76.19 101 LEU A C 1
ATOM 824 O O . LEU A 1 101 ? 11.789 -0.367 -9.660 1.00 76.19 101 LEU A O 1
ATOM 828 N N . LEU A 1 102 ? 12.888 0.975 -11.090 1.00 72.88 102 LEU A N 1
ATOM 829 C CA . LEU A 1 102 ? 13.878 1.368 -10.082 1.00 72.88 102 LEU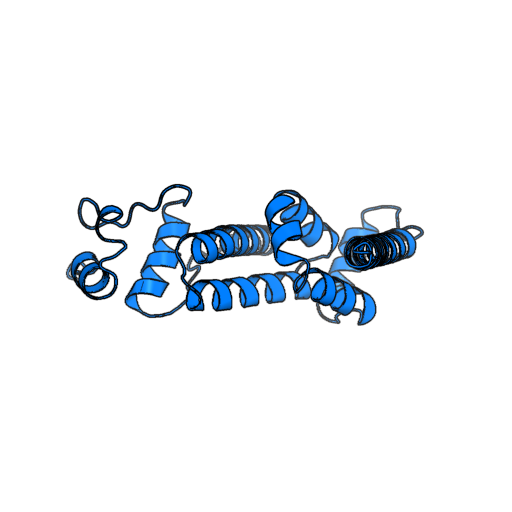 A CA 1
ATOM 830 C C . LEU A 1 102 ? 13.236 2.216 -8.998 1.00 72.88 102 LEU A C 1
ATOM 832 O O . LEU A 1 102 ? 13.477 1.957 -7.822 1.00 72.88 102 LEU A O 1
ATOM 836 N N . THR A 1 103 ? 12.389 3.180 -9.364 1.00 79.31 103 THR A N 1
ATOM 837 C CA . THR A 1 103 ? 11.643 3.968 -8.375 1.00 79.31 103 THR A CA 1
ATOM 838 C C . THR A 1 103 ? 10.800 3.061 -7.470 1.00 79.31 103 THR A C 1
ATOM 840 O O . THR A 1 103 ? 10.812 3.229 -6.251 1.00 79.31 103 THR A O 1
ATOM 843 N N . PHE A 1 104 ? 10.090 2.082 -8.038 1.00 84.00 104 PHE A N 1
ATOM 844 C CA . PHE A 1 104 ? 9.279 1.133 -7.277 1.00 84.00 104 PHE A CA 1
ATOM 845 C C . PHE A 1 104 ? 10.134 0.289 -6.323 1.00 84.00 104 PHE A C 1
ATOM 847 O O . PHE A 1 104 ? 9.857 0.249 -5.124 1.00 84.00 104 PHE A O 1
ATOM 854 N N . LEU A 1 105 ? 11.204 -0.336 -6.829 1.00 77.19 105 LEU A N 1
ATOM 855 C CA . LEU A 1 105 ? 12.112 -1.155 -6.023 1.00 77.19 105 LEU A CA 1
ATOM 856 C C . LEU A 1 105 ? 12.792 -0.334 -4.925 1.00 77.19 105 LEU A C 1
ATOM 858 O O . LEU A 1 105 ? 12.889 -0.804 -3.795 1.00 77.19 105 LEU A O 1
ATOM 862 N N . TRP A 1 106 ? 13.195 0.906 -5.214 1.00 75.31 106 TRP A N 1
ATOM 863 C CA . TRP A 1 106 ? 13.753 1.817 -4.214 1.00 75.31 106 TRP A CA 1
ATOM 864 C C . TRP A 1 106 ? 12.757 2.067 -3.083 1.00 75.31 106 TRP A C 1
ATOM 866 O O . TRP A 1 106 ? 13.121 1.989 -1.910 1.00 75.31 106 TRP A O 1
ATOM 876 N N . CYS A 1 107 ? 11.496 2.360 -3.413 1.00 81.56 107 CYS A N 1
ATOM 877 C CA . CYS A 1 107 ? 10.459 2.568 -2.408 1.00 81.56 107 CYS A CA 1
ATOM 878 C C . CYS A 1 107 ? 10.250 1.325 -1.542 1.00 81.56 107 CYS A C 1
ATOM 880 O O . CYS A 1 107 ? 10.199 1.442 -0.320 1.00 81.56 107 CYS A O 1
ATOM 882 N N . VAL A 1 108 ? 10.165 0.146 -2.159 1.00 81.88 108 VAL A N 1
ATOM 883 C CA . VAL A 1 108 ? 9.917 -1.117 -1.453 1.00 81.88 108 VAL A CA 1
ATOM 884 C C . VAL A 1 108 ? 11.117 -1.557 -0.608 1.00 81.88 108 VAL A C 1
ATOM 886 O O . VAL A 1 108 ? 10.922 -2.141 0.454 1.00 81.88 108 VAL A O 1
ATOM 889 N N . ASN A 1 109 ? 12.347 -1.223 -1.008 1.00 74.88 109 ASN A N 1
ATOM 890 C CA . ASN A 1 109 ? 13.569 -1.580 -0.280 1.00 74.88 109 ASN A CA 1
ATOM 891 C C . ASN A 1 109 ? 13.611 -1.023 1.158 1.00 74.88 109 ASN A C 1
ATOM 893 O O . ASN A 1 109 ? 14.285 -1.578 2.018 1.00 74.88 109 ASN A O 1
ATOM 897 N N . SER A 1 110 ? 12.852 0.037 1.452 1.00 77.56 110 SER A N 1
ATOM 898 C CA . SER A 1 110 ? 12.687 0.559 2.818 1.00 77.56 110 SER A CA 1
ATOM 899 C C . SER A 1 110 ? 11.793 -0.315 3.717 1.00 77.56 110 SER A C 1
ATOM 901 O O . SER A 1 110 ? 11.624 0.005 4.892 1.00 77.56 110 SER A O 1
ATOM 903 N N . TYR A 1 111 ? 11.211 -1.398 3.188 1.00 81.50 111 TYR A N 1
ATOM 904 C CA . TYR A 1 111 ? 10.229 -2.262 3.855 1.00 81.50 111 TYR A CA 1
ATOM 905 C C . TYR A 1 111 ? 10.606 -3.749 3.768 1.00 81.50 111 TYR A C 1
ATOM 907 O O . TYR A 1 111 ? 9.755 -4.588 3.478 1.00 81.50 111 TYR A O 1
ATOM 915 N N . VAL A 1 112 ? 11.876 -4.087 4.014 1.00 77.00 112 VAL A N 1
ATOM 916 C CA . VAL A 1 112 ? 12.413 -5.458 3.864 1.00 77.00 112 VAL A CA 1
ATOM 917 C C . VAL A 1 112 ? 11.579 -6.506 4.612 1.00 77.00 112 VAL A C 1
ATOM 919 O O . VAL A 1 112 ? 11.124 -7.466 3.998 1.00 77.00 112 VAL A O 1
ATOM 922 N N . GLU A 1 113 ? 11.272 -6.280 5.892 1.00 79.75 113 GLU A N 1
ATOM 923 C CA . GLU A 1 113 ? 10.457 -7.208 6.699 1.00 79.75 113 GLU A CA 1
ATOM 924 C C . GLU A 1 113 ? 9.057 -7.427 6.102 1.00 79.75 113 GLU A C 1
ATOM 926 O O . GLU A 1 113 ? 8.522 -8.536 6.089 1.00 79.75 113 GLU A O 1
ATOM 931 N N . TRP A 1 114 ? 8.447 -6.365 5.564 1.00 87.50 114 TRP A N 1
ATOM 932 C CA . TRP A 1 114 ? 7.146 -6.475 4.912 1.00 87.50 114 TRP A CA 1
ATOM 933 C C . TRP A 1 114 ? 7.237 -7.338 3.654 1.00 87.50 114 TRP A C 1
ATOM 935 O O . TRP A 1 114 ? 6.337 -8.144 3.414 1.00 87.50 114 TRP A O 1
ATOM 945 N N . VAL A 1 115 ? 8.308 -7.193 2.866 1.00 81.94 115 VAL A N 1
ATOM 946 C CA . VAL A 1 115 ? 8.535 -7.996 1.656 1.00 81.94 115 VAL A CA 1
ATOM 947 C C . VAL A 1 115 ? 8.675 -9.466 2.017 1.00 81.94 115 VAL A C 1
ATOM 949 O O . VAL A 1 115 ? 7.990 -10.287 1.417 1.00 81.94 115 VAL A O 1
ATOM 952 N N . GLU A 1 116 ? 9.484 -9.797 3.022 1.00 79.69 116 GLU A N 1
ATOM 953 C CA . GLU A 1 116 ? 9.693 -11.178 3.475 1.00 79.69 116 GLU A CA 1
ATOM 954 C C . GLU A 1 116 ? 8.371 -11.850 3.868 1.00 79.69 116 GLU A C 1
ATOM 956 O O . GLU A 1 116 ? 8.037 -12.923 3.363 1.00 79.69 116 GLU A O 1
ATOM 961 N N . ILE A 1 117 ? 7.548 -11.174 4.678 1.00 82.56 117 ILE A N 1
ATOM 962 C CA . ILE A 1 117 ? 6.235 -11.682 5.114 1.00 82.56 117 ILE A CA 1
ATOM 963 C C . ILE A 1 117 ? 5.281 -11.900 3.923 1.00 82.56 117 ILE A C 1
ATOM 965 O O . ILE A 1 117 ? 4.425 -12.790 3.939 1.00 82.56 117 ILE A O 1
ATOM 969 N N . ASN A 1 118 ? 5.396 -11.077 2.881 1.00 82.75 118 ASN A N 1
ATOM 970 C CA . ASN A 1 118 ? 4.459 -11.036 1.759 1.00 82.75 118 ASN A CA 1
ATOM 971 C C . ASN A 1 118 ? 4.998 -11.677 0.473 1.00 82.75 118 ASN A C 1
ATOM 973 O O . ASN A 1 118 ? 4.299 -11.671 -0.544 1.00 82.75 118 ASN A O 1
ATOM 977 N N . ASN A 1 119 ? 6.193 -12.274 0.505 1.00 78.06 119 ASN A N 1
ATOM 978 C CA . ASN A 1 119 ? 6.897 -12.717 -0.699 1.00 78.06 119 ASN A CA 1
ATOM 979 C C . ASN A 1 119 ? 6.111 -13.760 -1.507 1.00 78.06 119 ASN A C 1
ATOM 981 O O . ASN A 1 119 ? 6.099 -13.705 -2.733 1.00 78.06 119 ASN A O 1
ATOM 985 N N . HIS A 1 120 ? 5.360 -14.631 -0.827 1.00 81.00 120 HIS A N 1
ATOM 986 C CA . HIS A 1 120 ? 4.529 -15.668 -1.450 1.00 81.00 120 HIS A CA 1
ATOM 987 C C . HIS A 1 120 ? 3.532 -15.140 -2.497 1.00 81.00 120 HIS A C 1
ATOM 989 O O . HIS A 1 120 ? 3.131 -15.876 -3.393 1.00 81.00 120 HIS A O 1
ATOM 995 N N . TRP A 1 121 ? 3.108 -13.875 -2.398 1.00 83.44 121 TRP A N 1
ATOM 996 C CA . TRP A 1 121 ? 2.265 -13.237 -3.412 1.00 83.44 121 TRP A CA 1
ATOM 997 C C . TRP A 1 121 ? 2.942 -12.053 -4.103 1.00 83.44 121 TRP A C 1
ATOM 999 O O . TRP A 1 121 ? 2.621 -11.763 -5.254 1.00 83.44 121 TRP A O 1
ATOM 1009 N N . PHE A 1 122 ? 3.857 -11.365 -3.421 1.00 81.00 122 PHE A N 1
ATOM 1010 C CA . PHE A 1 122 ? 4.554 -10.201 -3.955 1.00 81.00 122 PHE A CA 1
ATOM 1011 C C . PHE A 1 122 ? 5.628 -10.582 -4.986 1.00 81.00 122 PHE A C 1
ATOM 1013 O O . PHE A 1 122 ? 5.692 -9.976 -6.057 1.00 81.00 122 PHE A O 1
ATOM 1020 N N . GLY A 1 123 ? 6.415 -11.628 -4.715 1.00 74.50 123 GLY A N 1
ATOM 1021 C CA . GLY A 1 123 ? 7.446 -12.146 -5.619 1.00 74.50 123 GLY A CA 1
ATOM 1022 C C . GLY A 1 123 ? 6.892 -12.547 -6.993 1.00 74.50 123 GLY A C 1
ATOM 1023 O O . GLY A 1 123 ? 7.383 -12.043 -8.007 1.00 74.50 123 GLY A O 1
ATOM 1024 N N . PRO A 1 124 ? 5.811 -13.352 -7.065 1.00 79.25 124 PRO A N 1
ATOM 1025 C CA . PRO A 1 124 ? 5.164 -13.694 -8.332 1.00 79.25 124 PRO A CA 1
ATOM 1026 C C . PRO A 1 124 ? 4.692 -12.485 -9.156 1.00 79.25 124 PRO A C 1
ATOM 1028 O O . PRO A 1 124 ? 4.787 -12.514 -10.382 1.00 79.25 124 PRO A O 1
ATOM 1031 N N . ILE A 1 125 ? 4.219 -11.406 -8.516 1.00 80.19 125 ILE A N 1
ATOM 1032 C CA . ILE A 1 125 ? 3.809 -10.174 -9.218 1.00 80.19 125 ILE A CA 1
ATOM 1033 C C . ILE A 1 125 ? 5.012 -9.503 -9.873 1.00 80.19 125 ILE A C 1
ATOM 1035 O O . ILE A 1 125 ? 4.947 -9.138 -11.047 1.00 80.19 125 ILE A O 1
ATOM 1039 N N . LEU A 1 126 ? 6.109 -9.350 -9.129 1.00 76.06 126 LEU A N 1
ATOM 1040 C CA . LEU A 1 126 ? 7.331 -8.750 -9.658 1.00 76.06 126 LEU A CA 1
ATOM 1041 C C . LEU A 1 126 ? 7.909 -9.576 -10.805 1.00 76.06 126 LEU A C 1
ATOM 1043 O O . LEU A 1 126 ? 8.251 -9.020 -11.849 1.00 76.06 126 LEU A O 1
ATOM 1047 N N . TYR A 1 127 ? 7.946 -10.899 -10.644 1.00 72.94 127 TYR A N 1
ATOM 1048 C CA . TYR A 1 127 ? 8.371 -11.813 -11.698 1.00 72.94 127 TYR A CA 1
ATOM 1049 C C . TYR A 1 127 ? 7.507 -11.665 -12.957 1.00 72.94 127 TYR A C 1
ATOM 1051 O O . TYR A 1 127 ? 8.035 -11.536 -14.062 1.00 72.94 127 TYR A O 1
ATOM 1059 N N . HIS A 1 128 ? 6.180 -11.634 -12.801 1.00 74.06 128 HIS A N 1
ATOM 1060 C CA . HIS A 1 128 ? 5.258 -11.480 -13.921 1.00 74.06 128 HIS A CA 1
ATOM 1061 C C . HIS A 1 128 ? 5.435 -10.135 -14.635 1.00 74.06 128 HIS A C 1
ATOM 1063 O O . HIS A 1 128 ? 5.533 -10.117 -15.859 1.00 74.06 128 HIS A O 1
ATOM 1069 N N . ARG A 1 129 ? 5.529 -9.022 -13.893 1.00 74.56 129 ARG A N 1
ATOM 1070 C CA . ARG A 1 129 ? 5.774 -7.681 -14.454 1.00 74.56 129 ARG A CA 1
ATOM 1071 C C . ARG A 1 129 ? 7.020 -7.674 -15.339 1.00 74.56 129 ARG A C 1
ATOM 1073 O O . ARG A 1 129 ? 6.982 -7.175 -16.459 1.00 74.56 129 ARG A O 1
ATOM 1080 N N . ILE A 1 130 ? 8.114 -8.224 -14.817 1.00 69.50 130 ILE A N 1
ATOM 1081 C CA . ILE A 1 130 ? 9.406 -8.293 -15.500 1.00 69.50 130 ILE A CA 1
ATOM 1082 C C . ILE A 1 130 ? 9.305 -9.157 -16.761 1.00 69.50 130 ILE A C 1
ATOM 1084 O O . ILE A 1 130 ? 9.773 -8.761 -17.823 1.00 69.50 130 ILE A O 1
ATOM 1088 N N . ARG A 1 131 ? 8.680 -10.333 -16.651 1.00 68.62 131 ARG A N 1
ATOM 1089 C CA . ARG A 1 131 ? 8.566 -11.290 -17.755 1.00 68.62 131 ARG A CA 1
ATOM 1090 C C . ARG A 1 131 ? 7.669 -10.796 -18.888 1.00 68.62 131 ARG A C 1
ATOM 1092 O O . ARG A 1 131 ? 7.918 -11.141 -20.037 1.00 68.62 131 ARG A O 1
ATOM 1099 N N . MET A 1 132 ? 6.607 -10.067 -18.559 1.00 67.88 132 MET A N 1
ATOM 1100 C CA . MET A 1 132 ? 5.586 -9.651 -19.521 1.00 67.88 132 MET A CA 1
ATOM 1101 C C . MET A 1 132 ? 5.848 -8.282 -20.143 1.00 67.88 132 MET A C 1
ATOM 1103 O O . MET A 1 132 ? 5.047 -7.866 -20.974 1.00 67.88 132 MET A O 1
ATOM 1107 N N . GLU A 1 133 ? 6.941 -7.606 -19.765 1.00 65.31 133 GLU A N 1
ATOM 1108 C CA . GLU A 1 133 ? 7.288 -6.273 -20.273 1.00 65.31 133 GLU A CA 1
ATOM 1109 C C . GLU A 1 133 ? 6.077 -5.324 -20.220 1.00 65.31 133 GLU A C 1
ATOM 1111 O O . GLU A 1 133 ? 5.616 -4.822 -21.245 1.00 65.31 133 GLU A O 1
ATOM 1116 N N . GLU A 1 134 ? 5.523 -5.125 -19.017 1.00 66.62 134 GLU A N 1
ATOM 1117 C CA . GLU A 1 134 ? 4.242 -4.433 -18.824 1.00 66.62 134 GLU A CA 1
ATOM 1118 C C . GLU A 1 134 ? 4.161 -3.113 -19.635 1.00 66.62 134 GLU A C 1
ATOM 1120 O O . GLU A 1 134 ? 4.912 -2.170 -19.346 1.00 66.62 134 GLU A O 1
ATOM 1125 N N . PRO A 1 135 ? 3.258 -3.002 -20.635 1.00 61.72 135 PRO A N 1
ATOM 1126 C CA . PRO A 1 135 ? 3.350 -1.987 -21.693 1.00 61.72 135 PRO A CA 1
ATOM 1127 C C . PRO A 1 135 ? 3.322 -0.540 -21.197 1.00 61.72 135 PRO A C 1
ATOM 1129 O O . PRO A 1 135 ? 3.873 0.357 -21.836 1.00 61.72 135 PRO A O 1
ATOM 1132 N N . TYR A 1 136 ? 2.665 -0.308 -20.061 1.00 65.06 136 TYR A N 1
ATOM 1133 C CA . TYR A 1 136 ? 2.528 1.012 -19.453 1.00 65.06 136 TYR A CA 1
ATOM 1134 C C . TYR A 1 136 ? 3.761 1.438 -18.649 1.00 65.06 136 TYR A C 1
ATOM 1136 O O . TYR A 1 136 ? 3.994 2.636 -18.493 1.00 65.06 136 TYR A O 1
ATOM 1144 N N . ALA A 1 137 ? 4.560 0.483 -18.167 1.00 61.75 137 ALA A N 1
ATOM 1145 C CA . ALA A 1 137 ? 5.754 0.749 -17.372 1.00 61.75 137 ALA A CA 1
ATOM 1146 C C . ALA A 1 137 ? 7.027 0.796 -18.226 1.00 61.75 137 ALA A C 1
ATOM 1148 O O . ALA A 1 137 ? 7.900 1.620 -17.965 1.00 61.75 137 ALA A O 1
ATOM 1149 N N . VAL A 1 138 ? 7.120 -0.022 -19.281 1.00 62.78 138 VAL A N 1
ATOM 1150 C CA . VAL A 1 138 ? 8.347 -0.192 -20.085 1.00 62.78 138 VAL A CA 1
ATOM 1151 C C . VAL A 1 138 ? 8.931 1.118 -20.635 1.00 62.78 138 VAL A C 1
ATOM 1153 O O . VAL A 1 138 ? 10.139 1.312 -20.502 1.00 62.78 138 VAL A O 1
ATOM 1156 N N . PRO A 1 139 ? 8.158 2.061 -21.211 1.00 68.19 139 PRO A N 1
ATOM 1157 C CA . PRO A 1 139 ? 8.734 3.318 -21.693 1.00 68.19 139 PRO A CA 1
ATOM 1158 C C . PRO A 1 139 ? 9.336 4.173 -20.570 1.00 68.19 139 PRO A C 1
ATOM 1160 O O . PRO A 1 139 ? 10.383 4.793 -20.759 1.00 68.19 139 PRO A O 1
ATOM 1163 N N . ALA A 1 140 ? 8.690 4.189 -19.400 1.00 68.94 140 ALA A N 1
ATOM 1164 C CA . ALA A 1 140 ? 9.156 4.933 -18.237 1.00 68.94 140 ALA A CA 1
ATOM 1165 C C . ALA A 1 140 ? 10.367 4.249 -17.582 1.00 68.94 140 ALA A C 1
ATOM 1167 O O . ALA A 1 140 ? 11.312 4.936 -17.199 1.00 68.94 140 ALA A O 1
ATOM 1168 N N . ASP A 1 141 ? 10.376 2.911 -17.546 1.00 66.62 141 ASP A N 1
ATOM 1169 C CA . ASP A 1 141 ? 11.527 2.100 -17.152 1.00 66.62 141 ASP A CA 1
ATOM 1170 C C . ASP A 1 141 ? 12.715 2.450 -18.056 1.00 66.62 141 ASP A C 1
ATOM 1172 O O . ASP A 1 141 ? 13.744 2.913 -17.573 1.00 66.62 141 ASP A O 1
ATOM 1176 N N . ILE A 1 142 ? 12.566 2.330 -19.381 1.00 65.50 142 ILE A N 1
ATOM 1177 C CA . ILE A 1 142 ? 13.621 2.651 -20.353 1.00 65.50 142 ILE A CA 1
ATOM 1178 C C . ILE A 1 142 ? 14.151 4.074 -20.150 1.00 65.50 142 ILE A C 1
ATOM 1180 O O . ILE A 1 142 ? 15.362 4.266 -20.172 1.00 65.50 142 ILE A O 1
ATOM 1184 N N . GLN A 1 143 ? 13.285 5.066 -19.935 1.00 68.25 143 GLN A N 1
ATOM 1185 C CA . GLN A 1 143 ? 13.706 6.448 -19.699 1.00 68.25 143 GLN A CA 1
ATOM 1186 C C . GLN A 1 143 ? 14.499 6.610 -18.389 1.00 68.25 143 GLN A C 1
ATOM 1188 O O . GLN A 1 143 ? 15.528 7.288 -18.374 1.00 68.25 143 GLN A O 1
ATOM 1193 N N . GLU A 1 144 ? 14.044 5.987 -17.300 1.00 65.25 144 GLU A N 1
ATOM 1194 C CA . GLU A 1 144 ? 14.736 5.992 -16.006 1.00 65.25 144 GLU A CA 1
ATOM 1195 C C . GLU A 1 144 ? 16.112 5.321 -16.138 1.00 65.25 144 GLU A C 1
ATOM 1197 O O . GLU A 1 144 ? 17.128 5.880 -15.723 1.00 65.25 144 GLU A O 1
ATOM 1202 N N . PHE A 1 145 ? 16.172 4.182 -16.829 1.00 60.31 145 PHE A N 1
ATOM 1203 C CA . PHE A 1 145 ? 17.411 3.460 -17.090 1.00 60.31 145 PHE A CA 1
ATOM 1204 C C . PHE A 1 145 ? 18.329 4.162 -18.094 1.00 60.31 145 PHE A C 1
ATOM 1206 O O . PHE A 1 145 ? 19.529 4.039 -17.937 1.00 60.31 145 PHE A O 1
ATOM 1213 N N . GLN A 1 146 ? 17.836 4.912 -19.085 1.00 56.06 146 GLN A N 1
ATOM 1214 C CA . GLN A 1 146 ? 18.667 5.664 -20.047 1.00 56.06 146 GLN A CA 1
ATOM 1215 C C . GLN A 1 146 ? 19.472 6.792 -19.394 1.00 56.06 146 GLN A C 1
ATOM 1217 O O . GLN A 1 146 ? 20.520 7.177 -19.909 1.00 56.06 146 GLN A O 1
ATOM 1222 N N . SER A 1 147 ? 18.994 7.317 -18.263 1.00 55.12 147 SER A N 1
ATOM 1223 C CA . SER A 1 147 ? 19.729 8.308 -17.468 1.00 55.12 147 SER A CA 1
ATOM 1224 C C . SER A 1 147 ? 20.935 7.714 -16.724 1.00 55.12 147 SER A C 1
ATOM 1226 O O . SER A 1 147 ? 21.760 8.448 -16.183 1.00 55.12 147 SER A O 1
ATOM 1228 N N . ILE A 1 148 ? 21.054 6.384 -16.728 1.00 53.12 148 ILE A N 1
ATOM 1229 C CA . ILE A 1 148 ? 22.101 5.602 -16.083 1.00 53.12 148 ILE A CA 1
ATOM 1230 C C . ILE A 1 148 ? 22.807 4.822 -17.214 1.00 53.12 148 ILE A C 1
ATOM 1232 O O . ILE A 1 148 ? 22.155 4.168 -18.014 1.00 53.12 148 ILE A O 1
ATOM 1236 N N . GLU A 1 149 ? 24.133 4.860 -17.356 1.00 51.47 149 GLU A N 1
ATOM 1237 C CA . GLU A 1 149 ? 24.894 4.130 -18.407 1.00 51.47 149 GLU A CA 1
ATOM 1238 C C . GLU A 1 149 ? 24.850 2.575 -18.251 1.00 51.47 149 GLU A C 1
ATOM 1240 O O . GLU A 1 149 ? 25.851 1.869 -18.346 1.00 51.47 149 GLU A O 1
ATOM 1245 N N . PHE A 1 150 ? 23.681 1.990 -17.972 1.00 45.56 150 PHE A N 1
ATOM 1246 C CA . PHE A 1 150 ? 23.495 0.657 -17.394 1.00 45.56 150 PHE A CA 1
ATOM 1247 C C . PHE A 1 150 ? 22.650 -0.287 -18.269 1.00 45.56 150 PHE A C 1
ATOM 1249 O O . PHE A 1 150 ? 22.222 -1.344 -17.812 1.00 45.56 150 PHE A O 1
ATOM 1256 N N . LEU A 1 151 ? 22.443 0.035 -19.552 1.00 45.00 151 LEU A N 1
ATOM 1257 C CA . LEU A 1 151 ? 21.694 -0.806 -20.507 1.00 45.00 151 LEU A CA 1
ATOM 1258 C C . LEU A 1 151 ? 22.244 -2.241 -20.623 1.00 45.00 151 LEU A C 1
ATOM 1260 O O . LEU A 1 151 ? 21.493 -3.174 -20.887 1.00 45.00 151 LEU A O 1
ATOM 1264 N N . ARG A 1 152 ? 23.540 -2.449 -20.359 1.00 43.31 152 ARG A N 1
ATOM 1265 C CA . ARG A 1 152 ? 24.169 -3.781 -20.369 1.00 43.31 152 ARG A CA 1
ATOM 1266 C C . ARG A 1 152 ? 23.936 -4.596 -19.086 1.00 43.31 152 ARG A C 1
ATOM 1268 O O . ARG A 1 152 ? 24.239 -5.782 -19.057 1.00 43.31 152 ARG A O 1
ATOM 1275 N N . HIS A 1 153 ? 23.388 -3.970 -18.050 1.00 45.78 153 HIS A N 1
ATOM 1276 C CA . HIS A 1 153 ? 23.133 -4.577 -16.748 1.00 45.78 153 HIS A CA 1
ATOM 1277 C C . HIS A 1 153 ? 21.638 -4.612 -16.392 1.00 45.78 153 HIS A C 1
ATOM 1279 O O . HIS A 1 153 ? 21.293 -5.213 -15.385 1.00 45.78 153 HIS A O 1
ATOM 1285 N N . TYR A 1 154 ? 20.741 -4.039 -17.206 1.00 46.59 154 TYR A N 1
ATOM 1286 C CA . TYR A 1 154 ? 19.286 -4.167 -17.031 1.00 46.59 154 TYR A CA 1
ATOM 1287 C C . TYR A 1 154 ? 18.846 -5.633 -17.088 1.00 46.59 154 TYR A C 1
ATOM 1289 O O . TYR A 1 154 ? 18.252 -6.142 -16.144 1.00 46.59 154 TYR A O 1
ATOM 1297 N N . SER A 1 155 ? 19.253 -6.351 -18.134 1.00 48.50 155 SER A N 1
ATOM 1298 C CA . SER A 1 155 ? 19.040 -7.794 -18.257 1.00 48.50 155 SER A CA 1
ATOM 1299 C C . SER A 1 155 ? 19.768 -8.587 -17.171 1.00 48.50 155 SER A C 1
ATOM 1301 O O . SER A 1 155 ? 19.291 -9.650 -16.800 1.00 48.50 155 SER A O 1
ATOM 1303 N N . LEU A 1 156 ? 20.868 -8.066 -16.608 1.00 43.75 156 LEU A N 1
ATOM 1304 C CA . LEU A 1 156 ? 21.595 -8.695 -15.503 1.00 43.75 156 LEU A CA 1
ATOM 1305 C C . LEU A 1 156 ? 20.901 -8.475 -14.150 1.00 43.75 156 LEU A C 1
ATOM 1307 O O . LEU A 1 156 ? 20.833 -9.407 -13.374 1.00 43.75 156 LEU A O 1
ATOM 1311 N N . VAL A 1 157 ? 20.348 -7.295 -13.863 1.00 52.75 157 VAL A N 1
ATOM 1312 C CA . VAL A 1 157 ? 19.585 -7.007 -12.634 1.00 52.75 157 VAL A CA 1
ATOM 1313 C C . VAL A 1 157 ? 18.231 -7.698 -12.674 1.00 52.75 157 VAL A C 1
ATOM 1315 O O . VAL A 1 157 ? 17.812 -8.258 -11.673 1.00 52.75 157 VAL A O 1
ATOM 1318 N N . VAL A 1 158 ? 17.582 -7.735 -13.836 1.00 52.75 158 VAL A N 1
ATOM 1319 C CA . VAL A 1 158 ? 16.376 -8.532 -14.075 1.00 52.75 158 VAL A CA 1
ATOM 1320 C C . VAL A 1 158 ? 16.669 -10.032 -13.941 1.00 52.75 158 VAL A C 1
ATOM 1322 O O . VAL A 1 158 ? 15.932 -10.733 -13.250 1.00 52.75 158 VAL A O 1
ATOM 1325 N N . ALA A 1 159 ? 17.768 -10.529 -14.522 1.00 48.22 159 ALA A N 1
ATOM 1326 C CA . ALA A 1 159 ? 18.180 -11.925 -14.368 1.00 48.22 159 ALA A CA 1
ATOM 1327 C C . ALA A 1 159 ? 18.605 -12.252 -12.930 1.00 48.22 159 ALA A C 1
ATOM 1329 O O . ALA A 1 159 ? 18.269 -13.319 -12.438 1.00 48.22 159 ALA A O 1
ATOM 1330 N N . VAL A 1 160 ? 19.292 -11.347 -12.230 1.00 49.31 160 VAL A N 1
ATOM 1331 C CA . VAL A 1 160 ? 19.744 -11.534 -10.842 1.00 49.31 160 VAL A CA 1
ATOM 1332 C C . VAL A 1 160 ? 18.585 -11.398 -9.861 1.00 49.31 160 VAL A C 1
ATOM 1334 O O . VAL A 1 160 ? 18.521 -12.186 -8.932 1.00 49.31 160 VAL A O 1
ATOM 1337 N N . ALA A 1 161 ? 17.628 -10.493 -10.067 1.00 54.97 161 ALA A N 1
ATOM 1338 C CA . ALA A 1 161 ? 16.404 -10.433 -9.269 1.00 54.97 161 ALA A CA 1
ATOM 1339 C C . ALA A 1 161 ? 15.555 -11.698 -9.473 1.00 54.97 161 ALA A C 1
ATOM 1341 O O . ALA A 1 161 ? 15.074 -12.270 -8.502 1.00 54.97 161 ALA A O 1
ATOM 1342 N N . GLY A 1 162 ? 15.453 -12.196 -10.713 1.00 49.91 162 GLY A N 1
ATOM 1343 C CA . GLY A 1 162 ? 14.816 -13.480 -11.009 1.00 49.91 162 GLY A CA 1
ATOM 1344 C C . GLY A 1 162 ? 15.533 -14.676 -10.368 1.00 49.91 162 GLY A C 1
ATOM 1345 O O . GLY A 1 162 ? 14.877 -15.534 -9.788 1.00 49.91 162 GLY A O 1
ATOM 1346 N N . ILE A 1 163 ? 16.870 -14.717 -10.418 1.00 48.12 163 ILE A N 1
ATOM 1347 C CA . ILE A 1 163 ? 17.698 -15.771 -9.806 1.00 48.12 163 ILE A CA 1
ATOM 1348 C C . ILE A 1 163 ? 17.683 -15.685 -8.275 1.00 48.12 163 ILE A C 1
ATOM 1350 O O . ILE A 1 163 ? 17.64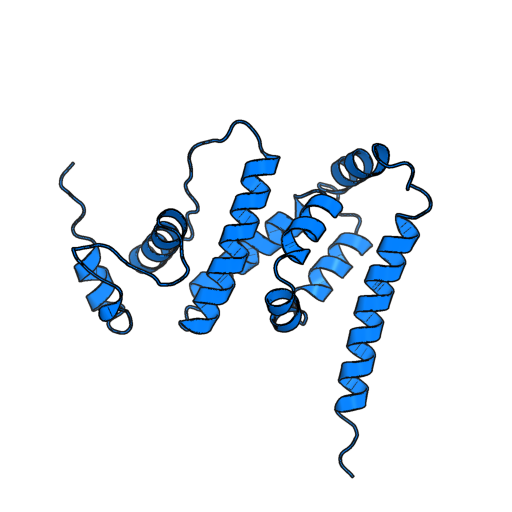1 -16.722 -7.629 1.00 48.12 163 ILE A O 1
ATOM 1354 N N . LEU A 1 164 ? 17.676 -14.489 -7.680 1.00 47.50 164 LEU A N 1
ATOM 1355 C CA . LEU A 1 164 ? 17.543 -14.314 -6.232 1.00 47.50 164 LEU A CA 1
ATOM 1356 C C . LEU A 1 164 ? 16.160 -14.776 -5.767 1.00 47.50 164 LEU A C 1
ATOM 1358 O O . LEU A 1 164 ? 16.080 -15.535 -4.811 1.00 47.50 164 LEU A O 1
ATOM 1362 N N . CYS A 1 165 ? 15.084 -14.415 -6.473 1.00 49.19 165 CYS A N 1
ATOM 1363 C CA . CYS A 1 165 ? 13.742 -14.918 -6.169 1.00 49.19 165 CYS A CA 1
ATOM 1364 C C . CYS A 1 165 ? 13.640 -16.451 -6.280 1.00 49.19 165 CYS A C 1
ATOM 1366 O O . CYS A 1 165 ? 13.036 -17.060 -5.405 1.00 49.19 165 CYS A O 1
ATOM 1368 N N . LEU A 1 166 ? 14.261 -17.075 -7.290 1.00 46.28 166 LEU A N 1
ATOM 1369 C CA . LEU A 1 166 ? 14.304 -18.541 -7.430 1.00 46.28 166 LEU A CA 1
ATOM 1370 C C . LEU A 1 166 ? 15.188 -19.215 -6.365 1.00 46.28 166 LEU A C 1
ATOM 1372 O O . LEU A 1 166 ? 14.807 -20.236 -5.808 1.00 46.28 166 LEU A O 1
ATOM 1376 N N . ALA A 1 167 ? 16.338 -18.626 -6.026 1.00 41.56 167 ALA A N 1
ATOM 1377 C CA . ALA A 1 167 ? 17.232 -19.146 -4.990 1.00 41.56 167 ALA A CA 1
ATOM 1378 C C . ALA A 1 167 ? 16.630 -19.043 -3.576 1.00 41.56 167 ALA A C 1
ATOM 1380 O O . ALA A 1 167 ? 16.969 -19.841 -2.702 1.00 41.56 167 ALA A O 1
ATOM 1381 N N . PHE A 1 168 ? 15.739 -18.078 -3.327 1.00 46.47 168 PHE A N 1
ATOM 1382 C CA . PHE A 1 168 ? 14.966 -18.014 -2.082 1.00 46.47 168 PHE A CA 1
ATOM 1383 C C . PHE A 1 168 ? 13.786 -19.004 -2.053 1.00 46.47 168 PHE A C 1
ATOM 1385 O O . PHE A 1 168 ? 13.414 -19.429 -0.962 1.00 46.47 168 PHE A O 1
ATOM 1392 N N . ASP A 1 169 ? 13.251 -19.417 -3.209 1.00 44.41 169 ASP A N 1
ATOM 1393 C CA . ASP A 1 169 ? 12.238 -20.483 -3.311 1.00 44.41 169 ASP A CA 1
ATOM 1394 C C . ASP A 1 169 ? 12.854 -21.872 -3.043 1.00 44.41 169 ASP A C 1
ATOM 1396 O O . ASP A 1 169 ? 12.332 -22.611 -2.206 1.00 44.41 169 ASP A O 1
ATOM 1400 N N . ASP A 1 170 ? 14.010 -22.201 -3.635 1.00 43.81 170 ASP A N 1
ATOM 1401 C CA . ASP A 1 170 ? 14.678 -23.506 -3.438 1.00 43.81 170 ASP A CA 1
ATOM 1402 C C . ASP A 1 170 ? 15.105 -23.741 -1.973 1.00 43.81 170 ASP A C 1
ATOM 1404 O O . ASP A 1 170 ? 14.886 -24.816 -1.416 1.00 43.81 170 ASP A O 1
ATOM 1408 N N . ASN A 1 171 ? 15.615 -22.713 -1.282 1.00 40.72 171 ASN A N 1
ATOM 1409 C CA . ASN A 1 171 ? 15.978 -22.828 0.141 1.00 40.72 171 ASN A CA 1
ATOM 1410 C C . ASN A 1 171 ? 14.764 -23.011 1.073 1.00 40.72 171 ASN A C 1
ATOM 1412 O O . ASN A 1 171 ? 14.919 -23.442 2.217 1.00 40.72 171 ASN A O 1
ATOM 1416 N N . SER A 1 172 ? 13.558 -22.667 0.612 1.00 46.19 172 SER A N 1
ATOM 1417 C CA . SER A 1 172 ? 12.319 -22.830 1.381 1.00 46.19 172 SER A CA 1
ATOM 1418 C C . SER A 1 172 ? 11.675 -24.209 1.197 1.00 46.19 172 SER A C 1
ATOM 1420 O O . SER A 1 172 ? 10.900 -24.638 2.055 1.00 46.19 172 SER A O 1
ATOM 1422 N N . HIS A 1 173 ? 12.035 -24.930 0.129 1.00 44.84 173 HIS A N 1
ATOM 1423 C CA . HIS A 1 173 ? 11.648 -26.325 -0.078 1.00 44.84 173 HIS A CA 1
ATOM 1424 C C . HIS A 1 173 ? 12.622 -27.312 0.580 1.00 44.84 173 HIS A C 1
ATOM 1426 O O . HIS A 1 173 ? 12.157 -28.246 1.230 1.00 44.84 173 HIS A O 1
ATOM 1432 N N . ASP A 1 174 ? 13.931 -27.045 0.574 1.00 44.28 174 ASP A N 1
ATOM 1433 C CA . ASP A 1 174 ? 14.912 -27.924 1.239 1.00 44.28 174 ASP A CA 1
ATOM 1434 C C . ASP A 1 174 ? 14.871 -27.850 2.780 1.00 44.28 174 ASP A C 1
ATOM 1436 O O . ASP A 1 174 ? 15.266 -28.793 3.465 1.00 44.28 174 ASP A O 1
ATOM 1440 N N . ALA A 1 175 ? 14.335 -26.771 3.363 1.00 45.00 175 ALA A N 1
ATOM 1441 C CA . ALA A 1 175 ? 14.119 -26.675 4.812 1.00 45.00 175 ALA A CA 1
ATOM 1442 C C . ALA A 1 175 ? 12.868 -27.441 5.302 1.00 45.00 175 ALA A C 1
ATOM 1444 O O . ALA A 1 175 ? 12.662 -27.576 6.511 1.00 45.00 175 ALA A O 1
ATOM 1445 N N . GLY A 1 176 ? 12.023 -27.923 4.380 1.00 44.66 176 GLY A N 1
ATOM 1446 C CA . GLY A 1 176 ? 10.798 -28.676 4.666 1.00 44.66 176 GLY A CA 1
ATOM 1447 C C . GLY A 1 176 ? 10.940 -30.200 4.569 1.00 44.66 176 GLY A C 1
ATOM 1448 O O . GLY A 1 176 ? 10.060 -30.908 5.054 1.00 44.66 176 GLY A O 1
ATOM 1449 N N . GLU A 1 177 ? 12.041 -30.708 4.005 1.00 43.31 177 GLU A N 1
ATOM 1450 C CA . GLU A 1 177 ? 12.317 -32.146 3.842 1.00 43.31 177 GLU A CA 1
ATOM 1451 C C . GLU A 1 177 ? 13.490 -32.640 4.714 1.00 43.31 177 GLU A C 1
ATOM 1453 O O . GLU A 1 177 ? 14.271 -33.500 4.315 1.00 43.31 177 GLU A O 1
ATOM 1458 N N . SER A 1 178 ? 13.605 -32.150 5.954 1.00 43.09 178 SER A N 1
ATOM 1459 C CA . SER A 1 178 ? 14.382 -32.848 6.992 1.00 43.09 178 SER A CA 1
ATOM 1460 C C . SER A 1 178 ? 13.530 -33.128 8.230 1.00 43.09 178 SER A C 1
ATOM 1462 O O . SER A 1 178 ? 13.686 -32.516 9.288 1.00 43.09 178 SER A O 1
ATOM 1464 N N . LEU A 1 179 ? 12.604 -34.069 8.085 1.00 41.62 179 LEU A N 1
ATOM 1465 C CA . LEU A 1 179 ? 12.058 -34.837 9.198 1.00 41.62 179 LEU A CA 1
ATOM 1466 C C . LEU A 1 179 ? 12.072 -36.313 8.798 1.00 41.62 179 LEU A C 1
ATOM 1468 O O . LEU A 1 179 ? 11.057 -36.851 8.367 1.00 41.62 179 LEU A O 1
ATOM 1472 N N . ASP A 1 180 ? 13.250 -36.911 8.958 1.00 39.50 180 ASP A N 1
ATOM 1473 C CA . ASP A 1 180 ? 13.417 -38.278 9.457 1.00 39.50 180 ASP A CA 1
ATOM 1474 C C . ASP A 1 180 ? 14.233 -38.202 10.759 1.00 39.50 180 ASP A C 1
ATOM 1476 O O . ASP A 1 180 ? 15.269 -37.491 10.768 1.00 39.50 180 ASP A O 1
#

Radius of gyration: 19.78 Å; chains: 1; bounding box: 48×60×45 Å

Organism: Fusarium poae (NCBI:txid36050)